Protein AF-A0A848K5C3-F1 (afdb_monomer_lite)

Secondary structure (DSSP, 8-state):
----HHHHHHHHHHHHHHHHHHHHHHHHHHHHHHHHHHHHHHHHHHHHHHHHHHHHHHHHHHTTTS-HHHHHHHHHHHHHHHHHHHHHHHHHHHHHHHHHHHHHHHHHHHHHHHHHHHHHHHHHHHT-

Organism: NCBI:txid2584121

Radius of gyration: 28.32 Å; chains: 1; bounding box: 72×16×78 Å

pLDDT: mean 82.63, std 8.77, range [43.81, 93.62]

Sequence (128 aa):
MTQEPAGRADKISSSLKERVDDLAAKAKDLTETVASRGDDISETVRQLIDDLAEKAKELIESLGEHGDDISETVRQRIEDLSASTKDLTDSVKDRTDSASATLRQRLDDLTASSKKLAESVKGRIADR

Structure (mmCIF, N/CA/C/O backbone):
data_AF-A0A848K5C3-F1
#
_entry.id   AF-A0A848K5C3-F1
#
loop_
_atom_site.group_PDB
_atom_site.id
_atom_site.type_symbol
_atom_site.label_atom_id
_atom_site.label_alt_id
_atom_site.label_comp_id
_atom_site.label_asym_id
_atom_site.label_entity_id
_atom_site.label_seq_id
_atom_site.pdbx_PDB_ins_code
_atom_site.Cartn_x
_atom_site.Cartn_y
_atom_site.Cartn_z
_atom_site.occupancy
_atom_site.B_iso_or_equiv
_atom_site.auth_seq_id
_atom_site.auth_comp_id
_atom_site.auth_asym_id
_atom_site.auth_atom_id
_atom_site.pdbx_PDB_model_num
ATOM 1 N N . MET A 1 1 ? 46.640 5.579 -32.672 1.00 43.81 1 MET A N 1
ATOM 2 C CA . MET A 1 1 ? 45.670 4.501 -32.382 1.00 43.81 1 MET A CA 1
ATOM 3 C C . MET A 1 1 ? 44.301 5.131 -32.168 1.00 43.81 1 MET A C 1
ATOM 5 O O . MET A 1 1 ? 43.957 5.503 -31.055 1.00 43.81 1 MET A O 1
ATOM 9 N N . THR A 1 2 ? 43.561 5.360 -33.247 1.00 49.12 2 THR A N 1
ATOM 10 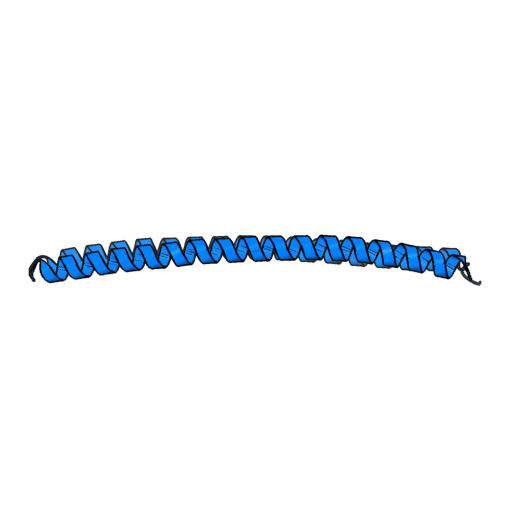C CA . THR A 1 2 ? 42.184 5.865 -33.207 1.00 49.12 2 THR A CA 1
ATOM 11 C C . THR A 1 2 ? 41.266 4.679 -32.935 1.00 49.12 2 THR A C 1
ATOM 13 O O . THR A 1 2 ? 41.207 3.771 -33.757 1.00 49.12 2 THR A O 1
ATOM 16 N N . GLN A 1 3 ? 40.603 4.631 -31.774 1.00 56.38 3 GLN A N 1
ATOM 17 C CA . GLN A 1 3 ? 39.496 3.686 -31.593 1.00 56.38 3 GLN A CA 1
ATOM 18 C C . GLN A 1 3 ? 38.454 4.000 -32.670 1.00 56.38 3 GLN A C 1
ATOM 20 O O . GLN A 1 3 ? 37.991 5.138 -32.757 1.00 56.38 3 GLN A O 1
ATOM 25 N N . GLU A 1 4 ? 38.160 3.007 -33.505 1.00 71.31 4 GLU A N 1
ATOM 26 C CA . GLU A 1 4 ? 37.152 3.067 -34.559 1.00 71.31 4 GLU A CA 1
ATOM 27 C C . GLU A 1 4 ? 35.816 3.572 -33.972 1.00 71.31 4 GLU A C 1
ATOM 29 O O . GLU A 1 4 ? 35.447 3.143 -32.870 1.00 71.31 4 GLU A O 1
ATOM 34 N N . PRO A 1 5 ? 35.088 4.481 -34.646 1.00 67.38 5 PRO A N 1
ATOM 35 C CA . PRO A 1 5 ? 33.824 5.037 -34.149 1.00 67.38 5 PRO A CA 1
ATOM 36 C C . PRO A 1 5 ? 32.809 3.960 -33.724 1.00 67.38 5 PRO A C 1
ATOM 38 O O . PRO A 1 5 ? 32.119 4.146 -32.718 1.00 67.38 5 PRO A O 1
ATOM 41 N N . ALA A 1 6 ? 32.810 2.796 -34.385 1.00 69.00 6 ALA A N 1
ATOM 42 C CA . ALA A 1 6 ? 32.012 1.626 -34.015 1.00 69.00 6 ALA A CA 1
ATOM 43 C C . ALA A 1 6 ? 32.281 1.140 -32.573 1.00 69.00 6 ALA A C 1
ATOM 45 O O . ALA A 1 6 ? 31.359 1.056 -31.764 1.00 69.00 6 ALA A O 1
ATOM 46 N N . GLY A 1 7 ? 33.548 0.948 -32.187 1.00 78.56 7 GLY A N 1
ATOM 47 C CA . GLY A 1 7 ? 33.903 0.460 -30.846 1.00 78.56 7 GLY A CA 1
ATOM 48 C C . GLY A 1 7 ? 33.562 1.440 -29.715 1.00 78.56 7 GLY A C 1
ATOM 49 O O . GLY A 1 7 ? 33.382 1.041 -28.561 1.00 78.56 7 GLY A O 1
ATOM 50 N N . ARG A 1 8 ? 33.437 2.736 -30.030 1.00 82.06 8 ARG A N 1
ATOM 51 C CA . ARG A 1 8 ? 32.990 3.756 -29.071 1.00 82.06 8 ARG A CA 1
ATOM 52 C C . ARG A 1 8 ? 31.470 3.741 -28.894 1.00 82.06 8 ARG A C 1
ATOM 54 O O . ARG A 1 8 ? 31.007 3.940 -27.772 1.00 82.06 8 ARG A O 1
ATOM 61 N N . ALA A 1 9 ? 30.713 3.473 -29.960 1.00 80.50 9 ALA A N 1
ATOM 62 C CA . ALA A 1 9 ? 29.262 3.298 -29.896 1.00 80.50 9 ALA A CA 1
ATOM 63 C C . ALA A 1 9 ? 28.878 2.081 -29.047 1.00 80.50 9 ALA A C 1
ATOM 65 O O . ALA A 1 9 ? 28.038 2.204 -28.155 1.00 80.50 9 ALA A O 1
ATOM 66 N N . ASP A 1 10 ? 29.546 0.946 -29.262 1.00 82.38 10 ASP A N 1
ATOM 67 C CA . ASP A 1 10 ? 29.284 -0.282 -28.506 1.00 82.38 10 ASP A CA 1
ATOM 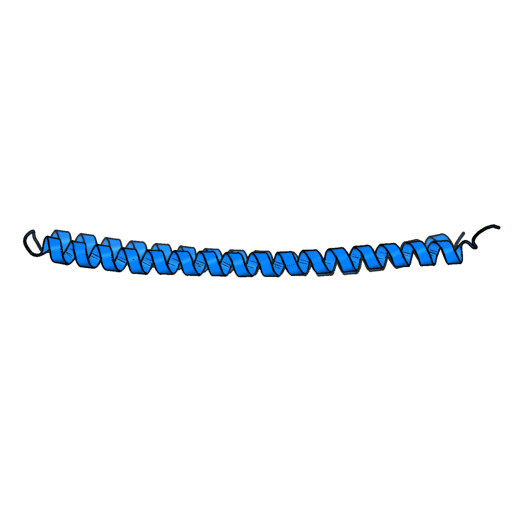68 C C . ASP A 1 10 ? 29.557 -0.100 -27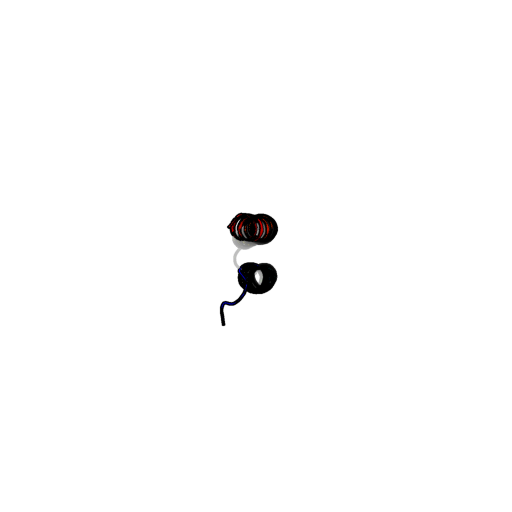.010 1.00 82.38 10 ASP A C 1
ATOM 70 O O . ASP A 1 10 ? 28.740 -0.497 -26.178 1.00 82.38 10 ASP A O 1
ATOM 74 N N . LYS A 1 11 ? 30.645 0.594 -26.644 1.00 86.69 11 LYS A N 1
ATOM 75 C CA . LYS A 1 11 ? 30.928 0.930 -25.238 1.00 86.69 11 LYS A CA 1
ATOM 76 C C . LYS A 1 11 ? 29.845 1.802 -24.609 1.00 86.69 11 LYS A C 1
ATOM 78 O O . LYS A 1 11 ? 29.409 1.511 -23.501 1.00 86.69 11 LYS A O 1
ATOM 83 N N . ILE A 1 12 ? 29.396 2.856 -25.295 1.00 85.38 12 ILE A N 1
ATOM 84 C CA . ILE A 1 12 ? 28.347 3.740 -24.760 1.00 85.38 12 ILE A CA 1
ATOM 85 C C . ILE A 1 12 ? 27.027 2.975 -24.615 1.00 85.38 12 ILE A C 1
ATOM 87 O O . ILE A 1 12 ? 26.367 3.094 -23.585 1.00 85.38 12 ILE A O 1
ATOM 91 N N . SER A 1 13 ? 26.662 2.162 -25.609 1.00 82.81 13 SER A N 1
ATOM 92 C CA . SER A 1 13 ? 25.456 1.333 -25.560 1.00 82.81 13 SER A CA 1
ATOM 93 C C . SER A 1 13 ? 25.512 0.316 -24.418 1.00 82.81 13 SER A C 1
ATOM 95 O O . SER A 1 13 ? 24.525 0.136 -23.710 1.00 82.81 13 SER A O 1
ATOM 97 N N . SER A 1 14 ? 26.666 -0.324 -24.218 1.00 86.56 14 SER A N 1
ATOM 98 C CA . SER A 1 14 ? 26.912 -1.254 -23.114 1.00 86.56 14 SER A CA 1
ATOM 99 C C . SER A 1 14 ? 26.728 -0.574 -21.761 1.00 86.56 14 SER A C 1
ATOM 101 O O . SER A 1 14 ? 25.955 -1.052 -20.938 1.00 86.56 14 SER A O 1
ATOM 103 N N . SER A 1 15 ? 27.392 0.563 -21.536 1.00 88.31 15 SER A N 1
ATOM 104 C CA . SER A 1 15 ? 27.291 1.286 -20.264 1.00 88.31 15 SER A CA 1
ATOM 105 C C . SER A 1 15 ? 25.896 1.863 -20.018 1.00 88.31 15 SER A C 1
ATOM 107 O O . SER A 1 15 ? 25.466 1.960 -18.871 1.00 88.31 15 SER A O 1
ATOM 109 N N . LEU A 1 16 ? 25.175 2.263 -21.072 1.00 86.62 16 LEU A N 1
ATOM 110 C CA . LEU A 1 16 ? 23.785 2.697 -20.943 1.00 86.62 16 LEU A CA 1
ATOM 111 C C . LEU A 1 16 ? 22.891 1.528 -20.526 1.00 86.62 16 LEU A C 1
ATOM 113 O O . LEU A 1 16 ? 22.077 1.694 -19.626 1.00 86.62 16 LEU A O 1
ATOM 117 N N . LYS A 1 17 ? 23.065 0.356 -21.144 1.00 84.94 17 LYS A N 1
ATOM 118 C CA . LYS A 1 17 ? 22.313 -0.849 -20.794 1.00 84.94 17 LYS A CA 1
ATOM 119 C C . LYS A 1 17 ? 22.549 -1.262 -19.339 1.00 84.94 17 LYS A C 1
ATOM 121 O O . LYS A 1 17 ? 21.584 -1.432 -18.610 1.00 84.94 17 LYS A O 1
ATOM 126 N N . GLU A 1 18 ? 23.804 -1.311 -18.904 1.00 90.94 18 GLU A N 1
ATOM 127 C CA . GLU A 1 18 ? 24.170 -1.637 -17.519 1.00 90.94 18 GLU A CA 1
ATOM 128 C C . GLU A 1 18 ? 23.505 -0.687 -16.511 1.00 90.94 18 GLU A C 1
ATOM 130 O O . GLU A 1 18 ? 22.868 -1.122 -15.558 1.00 90.94 18 GLU A O 1
ATOM 135 N N . ARG A 1 19 ? 23.545 0.627 -16.770 1.00 87.81 19 ARG A N 1
ATOM 136 C CA . ARG A 1 19 ? 22.883 1.623 -15.911 1.00 87.81 19 ARG A CA 1
ATOM 137 C C . ARG A 1 19 ? 21.364 1.466 -15.853 1.00 87.81 19 ARG A C 1
ATOM 139 O O . ARG A 1 19 ? 20.756 1.831 -14.849 1.00 87.81 19 ARG A O 1
ATOM 146 N N . VAL A 1 20 ? 20.750 1.000 -16.935 1.00 84.94 20 VAL A N 1
ATOM 147 C CA . VAL A 1 20 ? 19.305 0.752 -17.005 1.00 84.94 20 VAL A CA 1
ATOM 148 C C . VAL A 1 20 ? 18.948 -0.496 -16.223 1.00 84.94 20 VAL A C 1
ATOM 150 O O . VAL A 1 20 ? 17.994 -0.452 -15.454 1.00 84.94 20 VAL A O 1
ATOM 153 N N . ASP A 1 21 ? 19.735 -1.558 -16.369 1.00 87.00 21 ASP A N 1
ATOM 154 C CA . ASP A 1 21 ? 19.560 -2.798 -15.618 1.00 87.00 21 ASP A CA 1
ATOM 155 C C . ASP A 1 21 ? 19.709 -2.529 -14.103 1.00 87.00 21 ASP A C 1
ATOM 157 O O . ASP A 1 21 ? 18.849 -2.929 -13.316 1.00 87.00 21 ASP A O 1
ATOM 161 N N . ASP A 1 22 ? 20.705 -1.731 -13.699 1.00 91.25 22 ASP A N 1
ATOM 162 C CA . ASP A 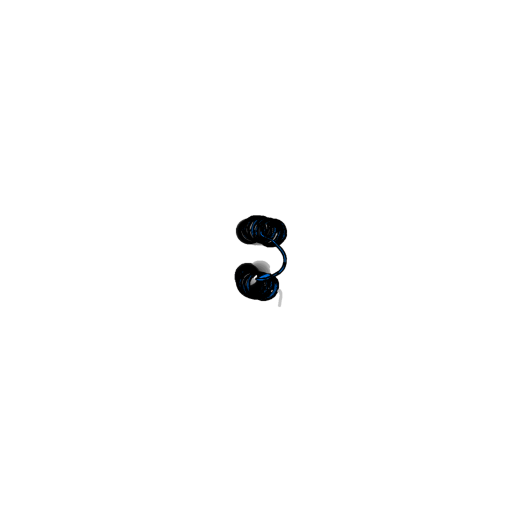1 22 ? 20.888 -1.276 -12.312 1.00 91.25 22 ASP A CA 1
ATOM 163 C C . ASP A 1 22 ? 19.693 -0.471 -11.786 1.00 91.25 22 ASP A C 1
ATOM 165 O O . ASP A 1 22 ? 19.264 -0.626 -10.638 1.00 91.25 22 ASP A O 1
ATOM 169 N N . LEU A 1 23 ? 19.163 0.441 -12.605 1.00 86.00 23 LEU A N 1
ATOM 170 C CA . LEU A 1 23 ? 18.032 1.278 -12.215 1.00 86.00 23 LEU A CA 1
ATOM 171 C C . LEU A 1 23 ? 16.738 0.459 -12.135 1.00 86.00 23 LEU A C 1
ATOM 173 O O . LEU A 1 23 ? 15.934 0.684 -11.229 1.00 86.00 23 LEU A O 1
ATOM 177 N N . ALA A 1 24 ? 16.567 -0.517 -13.029 1.00 85.12 24 ALA A N 1
ATOM 178 C CA . ALA A 1 24 ? 15.453 -1.451 -13.008 1.00 85.12 24 ALA A CA 1
ATOM 179 C C . ALA A 1 24 ? 15.469 -2.314 -11.739 1.00 85.12 24 ALA A C 1
ATOM 181 O O . ALA A 1 24 ? 14.440 -2.440 -11.074 1.00 85.12 24 ALA A O 1
ATOM 182 N N . ALA A 1 25 ? 16.640 -2.832 -11.354 1.00 89.69 25 ALA A N 1
ATOM 183 C CA . ALA A 1 25 ? 16.813 -3.579 -10.110 1.00 89.69 25 ALA A CA 1
ATOM 184 C C . ALA A 1 25 ? 16.441 -2.729 -8.884 1.00 89.69 25 ALA A C 1
ATOM 186 O O . ALA A 1 25 ? 15.584 -3.119 -8.097 1.00 89.69 25 ALA A O 1
ATOM 187 N N . LYS A 1 26 ? 16.982 -1.509 -8.773 1.00 89.50 26 LYS A N 1
ATOM 188 C CA . LYS A 1 26 ? 16.684 -0.607 -7.642 1.00 89.50 26 LYS A CA 1
ATOM 189 C C . LYS A 1 26 ? 15.208 -0.239 -7.526 1.00 89.50 26 LYS A C 1
ATOM 191 O O . LYS A 1 26 ? 14.687 -0.098 -6.424 1.00 89.50 26 LYS A O 1
ATOM 196 N N . ALA A 1 27 ? 14.525 -0.035 -8.647 1.00 83.94 27 ALA A N 1
ATOM 197 C CA . ALA A 1 27 ? 13.107 0.300 -8.627 1.00 83.94 27 ALA A CA 1
ATOM 198 C C . ALA A 1 27 ? 12.218 -0.925 -8.345 1.00 83.94 27 ALA A C 1
ATOM 200 O O . ALA A 1 27 ? 11.150 -0.773 -7.743 1.00 83.94 27 ALA A O 1
ATOM 201 N N . LYS A 1 28 ? 12.667 -2.136 -8.695 1.00 86.62 28 LYS A N 1
ATOM 202 C CA . LYS A 1 28 ? 12.042 -3.373 -8.219 1.00 86.62 28 LYS A CA 1
ATOM 203 C C . LYS A 1 28 ? 12.161 -3.491 -6.696 1.00 86.62 28 LYS A C 1
ATOM 205 O O . LYS A 1 28 ? 11.131 -3.632 -6.042 1.00 86.62 28 LYS A O 1
ATOM 210 N N . ASP A 1 29 ? 13.358 -3.311 -6.140 1.00 93.19 29 ASP A N 1
ATOM 211 C CA . ASP A 1 29 ? 13.587 -3.324 -4.686 1.00 93.19 29 ASP A CA 1
ATOM 212 C C . ASP A 1 29 ? 12.728 -2.272 -3.967 1.00 93.19 29 ASP A C 1
ATOM 214 O O . ASP A 1 29 ? 12.150 -2.528 -2.909 1.00 93.19 29 ASP A O 1
ATOM 218 N N . LEU A 1 30 ? 12.590 -1.078 -4.558 1.00 85.94 30 LEU A N 1
ATOM 219 C CA . LEU A 1 30 ? 11.716 -0.034 -4.025 1.00 85.94 30 LEU A CA 1
ATOM 220 C C . LEU A 1 30 ? 10.243 -0.463 -4.028 1.00 85.94 30 LEU A C 1
ATOM 222 O O . LEU A 1 30 ? 9.531 -0.190 -3.066 1.00 85.94 30 LEU A O 1
ATOM 226 N N . THR A 1 31 ? 9.789 -1.139 -5.086 1.00 84.75 31 THR A N 1
ATOM 227 C CA . THR A 1 31 ? 8.416 -1.661 -5.174 1.00 84.75 31 THR A CA 1
ATOM 228 C C . THR A 1 31 ? 8.157 -2.698 -4.080 1.00 84.75 31 THR A C 1
ATOM 230 O O . THR A 1 31 ? 7.139 -2.625 -3.398 1.00 84.75 31 THR A O 1
ATOM 233 N N . GLU A 1 32 ? 9.095 -3.621 -3.862 1.00 90.88 32 GLU A N 1
ATOM 234 C CA . GLU A 1 32 ? 9.012 -4.627 -2.794 1.00 90.88 32 GLU A CA 1
ATOM 235 C C . GLU A 1 32 ? 9.038 -3.978 -1.402 1.00 90.88 32 GLU A C 1
ATOM 237 O O . GLU A 1 32 ? 8.244 -4.333 -0.533 1.00 90.88 32 GLU A O 1
ATOM 242 N N . THR A 1 33 ? 9.874 -2.954 -1.210 1.00 91.19 33 THR A N 1
ATOM 243 C CA . THR A 1 33 ? 9.942 -2.189 0.046 1.00 91.19 33 THR A CA 1
ATOM 244 C C . THR A 1 33 ? 8.626 -1.472 0.351 1.00 91.19 33 THR A C 1
ATOM 246 O O . THR A 1 33 ? 8.191 -1.442 1.502 1.00 91.19 33 THR A O 1
ATOM 249 N N . VAL A 1 34 ? 7.991 -0.871 -0.660 1.00 86.94 34 VAL A N 1
ATOM 250 C CA . VAL A 1 34 ? 6.691 -0.201 -0.502 1.00 86.94 34 VAL A CA 1
ATOM 251 C C . VAL A 1 34 ? 5.612 -1.208 -0.119 1.00 86.94 34 VAL A C 1
ATOM 253 O O . VAL A 1 34 ? 4.862 -0.938 0.816 1.00 86.94 34 VAL A O 1
ATOM 256 N N . ALA A 1 35 ? 5.573 -2.367 -0.782 1.00 84.00 35 ALA A N 1
ATOM 257 C CA . ALA A 1 35 ? 4.636 -3.436 -0.451 1.00 84.00 35 ALA A CA 1
ATOM 258 C C . ALA A 1 35 ? 4.815 -3.921 0.997 1.00 84.00 35 ALA A C 1
ATOM 260 O O . ALA A 1 35 ? 3.867 -3.866 1.775 1.00 84.00 35 ALA A O 1
ATOM 261 N N . SER A 1 36 ? 6.046 -4.269 1.389 1.00 92.06 36 SER A N 1
ATOM 262 C CA . SER A 1 36 ? 6.359 -4.734 2.748 1.00 92.06 36 SER A CA 1
ATOM 263 C C . SER A 1 36 ? 5.965 -3.715 3.816 1.00 92.06 36 SER A C 1
ATOM 265 O O . SER A 1 36 ? 5.357 -4.075 4.815 1.00 92.06 36 SER A O 1
ATOM 267 N N . ARG A 1 37 ? 6.254 -2.425 3.604 1.00 88.50 37 ARG A N 1
ATOM 268 C CA . ARG A 1 37 ? 5.858 -1.377 4.558 1.00 88.50 37 ARG A CA 1
ATOM 269 C C . ARG A 1 37 ? 4.342 -1.221 4.659 1.00 88.50 37 ARG A C 1
ATOM 271 O O . ARG A 1 37 ? 3.846 -0.893 5.732 1.00 88.50 37 ARG A O 1
ATOM 278 N N . GLY A 1 38 ? 3.615 -1.404 3.558 1.00 84.44 38 GLY A N 1
ATOM 279 C CA . GLY A 1 38 ? 2.151 -1.402 3.567 1.00 84.44 38 GLY A CA 1
ATOM 280 C C . GLY A 1 38 ? 1.580 -2.552 4.398 1.00 84.44 38 GLY A C 1
ATOM 281 O O . GLY A 1 38 ? 0.637 -2.341 5.167 1.00 84.44 38 GLY A O 1
ATOM 282 N N . ASP A 1 39 ? 2.191 -3.733 4.301 1.00 87.12 39 ASP A N 1
ATOM 283 C CA . ASP A 1 39 ? 1.830 -4.902 5.105 1.00 87.12 39 ASP A CA 1
ATOM 284 C C . ASP A 1 39 ? 2.132 -4.677 6.597 1.00 87.12 39 ASP A C 1
ATOM 286 O O . ASP A 1 39 ? 1.236 -4.865 7.421 1.00 87.12 39 ASP A O 1
ATOM 290 N N . ASP A 1 40 ? 3.318 -4.159 6.944 1.00 91.06 40 ASP A N 1
ATOM 291 C CA . ASP A 1 40 ? 3.706 -3.848 8.334 1.00 91.06 40 ASP A CA 1
ATOM 292 C C . ASP A 1 40 ? 2.746 -2.839 8.992 1.00 91.06 40 ASP A C 1
ATOM 294 O O . ASP A 1 40 ? 2.341 -2.985 10.151 1.00 91.06 40 ASP A O 1
ATOM 298 N N . ILE A 1 41 ? 2.356 -1.794 8.248 1.00 86.19 41 ILE A N 1
ATOM 299 C CA . ILE A 1 41 ? 1.378 -0.804 8.718 1.00 86.19 41 ILE A CA 1
ATOM 300 C C . ILE A 1 41 ? 0.025 -1.481 8.943 1.00 86.19 41 ILE A C 1
ATOM 302 O O . ILE A 1 41 ? -0.608 -1.249 9.971 1.00 86.19 41 ILE A O 1
ATOM 306 N N . SER A 1 42 ? -0.412 -2.327 8.009 1.00 83.19 42 SER A N 1
ATOM 307 C CA . SER A 1 42 ? -1.689 -3.040 8.118 1.00 83.19 42 SER A CA 1
ATOM 308 C C . SER A 1 42 ? -1.717 -3.985 9.323 1.00 83.19 42 SER A C 1
ATOM 310 O O . SER A 1 42 ? -2.734 -4.077 10.008 1.00 83.19 42 SER A O 1
ATOM 312 N N . GLU A 1 43 ? -0.612 -4.673 9.611 1.00 88.88 43 GLU A N 1
ATOM 313 C CA . GLU A 1 43 ? -0.482 -5.532 10.790 1.00 88.88 43 GLU A CA 1
ATOM 314 C C . GLU A 1 43 ? -0.497 -4.722 12.091 1.00 88.88 43 GLU A C 1
ATOM 316 O O . GLU A 1 43 ? -1.274 -5.033 12.992 1.00 88.88 43 GLU A O 1
ATOM 321 N N . THR A 1 44 ? 0.280 -3.637 12.159 1.00 87.88 44 THR A N 1
ATOM 322 C CA . THR A 1 44 ? 0.303 -2.736 13.326 1.00 87.88 44 THR A CA 1
ATOM 323 C C . THR A 1 44 ? -1.093 -2.188 13.624 1.00 87.88 44 THR A C 1
ATOM 325 O O . THR A 1 44 ? -1.526 -2.135 14.772 1.00 87.88 44 THR A O 1
ATOM 328 N N . VAL A 1 45 ? -1.829 -1.800 12.580 1.00 82.25 45 VAL A N 1
ATOM 329 C CA . VAL A 1 45 ? -3.195 -1.291 12.709 1.00 82.25 45 VAL A CA 1
ATOM 330 C C . VAL A 1 45 ? -4.145 -2.363 13.256 1.00 82.25 45 VAL A C 1
ATOM 332 O O . VAL A 1 45 ? -4.952 -2.050 14.127 1.00 82.25 45 VAL A O 1
ATOM 335 N N . ARG A 1 46 ? -4.030 -3.624 12.819 1.00 82.81 46 ARG A N 1
ATOM 336 C CA . ARG A 1 46 ? -4.823 -4.737 13.379 1.00 82.81 46 ARG A CA 1
ATOM 337 C C . ARG A 1 46 ? -4.515 -4.983 14.854 1.00 82.81 46 ARG A C 1
ATOM 339 O O . ARG A 1 46 ? -5.448 -5.104 15.635 1.00 82.81 46 ARG A O 1
ATOM 346 N N . GLN A 1 47 ? -3.240 -4.977 15.243 1.00 88.56 47 GLN A N 1
ATOM 347 C CA . GLN A 1 47 ? -2.849 -5.136 16.650 1.00 88.56 47 GLN A CA 1
ATOM 348 C C . GLN A 1 47 ? -3.452 -4.036 17.535 1.00 88.56 47 GLN A C 1
ATOM 350 O O . GLN A 1 47 ? -3.990 -4.321 18.598 1.00 88.56 47 GLN A O 1
ATOM 355 N N . LEU A 1 48 ? -3.452 -2.783 17.065 1.00 81.81 48 LEU A N 1
ATOM 356 C CA . LEU A 1 48 ? -4.087 -1.679 17.791 1.00 81.81 48 LEU A CA 1
ATOM 357 C C . LEU A 1 48 ? -5.608 -1.850 17.938 1.00 81.81 48 LEU A C 1
ATOM 359 O O . LEU A 1 48 ? -6.165 -1.387 18.934 1.00 81.81 48 LEU A O 1
ATOM 363 N N . ILE A 1 49 ? -6.283 -2.487 16.971 1.00 79.38 49 ILE A N 1
ATOM 364 C CA . ILE A 1 49 ? -7.716 -2.816 17.077 1.00 79.38 49 ILE A CA 1
ATOM 365 C C . ILE A 1 49 ? -7.938 -3.841 18.184 1.00 79.38 49 ILE A C 1
ATOM 367 O O . ILE A 1 49 ? -8.819 -3.639 19.018 1.00 79.38 49 ILE A O 1
ATOM 371 N N . ASP A 1 50 ? -7.148 -4.913 18.188 1.00 83.19 50 ASP A N 1
ATOM 372 C CA . ASP A 1 50 ? -7.280 -5.994 19.163 1.00 83.19 50 ASP A CA 1
ATOM 373 C C . ASP A 1 50 ? -7.031 -5.471 20.590 1.00 83.19 50 ASP A C 1
ATOM 375 O O . ASP A 1 50 ? -7.871 -5.663 21.472 1.00 83.19 50 ASP A O 1
ATOM 379 N N . ASP A 1 51 ? -5.964 -4.688 20.789 1.00 85.56 51 ASP A N 1
ATOM 380 C CA . ASP A 1 51 ? -5.644 -4.039 22.070 1.00 85.56 51 ASP A CA 1
ATOM 381 C C . ASP A 1 51 ? -6.767 -3.103 22.545 1.00 85.56 51 ASP A C 1
ATOM 383 O O . ASP A 1 51 ? -7.097 -3.027 23.733 1.00 85.56 51 ASP A O 1
ATOM 387 N N . LEU A 1 52 ? -7.349 -2.332 21.622 1.00 78.75 52 LEU A N 1
ATOM 388 C CA . LEU A 1 52 ? -8.438 -1.415 21.939 1.00 78.75 52 LEU A CA 1
ATOM 389 C C . LEU A 1 52 ? -9.713 -2.175 22.319 1.00 78.75 52 LEU A C 1
ATOM 391 O O . LEU A 1 52 ? -10.407 -1.762 23.251 1.00 78.75 52 LEU A O 1
ATOM 395 N N . ALA A 1 53 ? -10.015 -3.274 21.626 1.00 78.56 53 ALA A N 1
ATOM 396 C CA . ALA A 1 53 ? -11.154 -4.129 21.932 1.00 78.56 53 ALA A CA 1
ATOM 397 C C . ALA A 1 53 ? -11.015 -4.775 23.320 1.00 78.56 53 ALA A C 1
ATOM 399 O O . ALA A 1 53 ? -11.981 -4.768 24.087 1.00 78.56 53 ALA A O 1
ATOM 400 N N . GLU A 1 54 ? -9.819 -5.258 23.682 1.00 85.25 54 GLU A N 1
ATOM 401 C CA . GLU A 1 54 ? -9.540 -5.763 25.033 1.00 85.25 54 GLU A CA 1
ATOM 402 C C . GLU A 1 54 ? -9.725 -4.678 26.093 1.00 85.25 54 GLU A C 1
ATOM 404 O O . GLU A 1 54 ? -10.514 -4.861 27.021 1.00 85.25 54 GLU A O 1
ATOM 409 N N . LYS A 1 55 ? -9.092 -3.510 25.926 1.00 83.25 55 LYS A N 1
ATOM 410 C CA . LYS A 1 55 ? -9.232 -2.394 26.878 1.00 83.25 55 LYS A CA 1
ATOM 411 C C . LYS A 1 55 ? -10.675 -1.959 27.065 1.00 83.25 55 LYS A C 1
ATOM 413 O O . LYS A 1 55 ? -11.081 -1.562 28.155 1.00 83.25 55 LYS A O 1
ATOM 418 N N . ALA A 1 56 ? -11.460 -1.996 25.999 1.00 75.88 56 ALA A N 1
ATOM 419 C CA . ALA A 1 56 ? -12.849 -1.606 26.076 1.00 75.88 56 ALA A CA 1
ATOM 420 C C . ALA A 1 56 ? -13.716 -2.680 26.751 1.00 75.88 56 ALA A C 1
ATOM 422 O O . ALA A 1 56 ? -14.645 -2.334 27.480 1.00 75.88 56 ALA A O 1
ATOM 423 N N . LYS A 1 57 ? -13.379 -3.965 26.595 1.00 79.44 57 LYS A N 1
ATOM 424 C CA . LYS A 1 57 ? -13.979 -5.048 27.381 1.00 79.44 57 LYS A CA 1
ATOM 425 C C . LYS A 1 57 ? -13.664 -4.893 28.872 1.00 79.44 57 LYS A C 1
ATOM 427 O O . LYS A 1 57 ? -14.590 -4.942 29.677 1.00 79.44 57 LYS A O 1
ATOM 432 N N . GLU A 1 58 ? -12.408 -4.627 29.228 1.00 83.62 58 GLU A N 1
ATOM 433 C CA . GLU A 1 58 ? -12.002 -4.342 30.614 1.00 83.62 58 GLU A CA 1
ATOM 434 C C . GLU A 1 58 ? -12.746 -3.127 31.183 1.00 83.62 58 GLU A C 1
ATOM 436 O O . GLU A 1 58 ? -13.198 -3.147 32.327 1.00 83.62 58 GLU A O 1
ATOM 441 N N . LEU A 1 59 ? -12.925 -2.075 30.375 1.00 76.50 59 LEU A N 1
ATOM 442 C CA . LEU A 1 59 ? -13.685 -0.892 30.772 1.00 76.50 59 LEU A CA 1
ATOM 443 C C . LEU A 1 59 ? -15.158 -1.231 31.035 1.00 76.50 59 LEU A C 1
ATOM 445 O O . LEU A 1 59 ? -15.701 -0.791 32.043 1.00 76.50 59 LEU A O 1
ATOM 449 N N . ILE A 1 60 ? -15.801 -2.024 30.171 1.00 74.38 60 ILE A N 1
ATOM 450 C CA . ILE A 1 60 ? -17.189 -2.481 30.364 1.00 74.38 60 ILE A CA 1
ATOM 451 C C . ILE A 1 60 ? -17.311 -3.326 31.639 1.00 74.38 60 ILE A C 1
ATOM 453 O O . ILE A 1 60 ? -18.241 -3.121 32.415 1.00 74.38 60 ILE A O 1
ATOM 457 N N . GLU A 1 61 ? -16.372 -4.242 31.886 1.00 79.75 61 GLU A N 1
ATOM 458 C CA . GLU A 1 61 ? -16.346 -5.063 33.103 1.00 79.75 61 GLU A CA 1
ATOM 459 C C . GLU A 1 61 ? -16.140 -4.205 34.362 1.00 79.75 61 GLU A C 1
ATOM 461 O O . GLU A 1 61 ? -16.872 -4.358 35.339 1.00 79.75 61 GLU A O 1
ATOM 466 N N . SER A 1 62 ? -15.216 -3.237 34.324 1.00 75.44 62 SER A N 1
ATOM 467 C CA . SER A 1 62 ? -14.985 -2.289 35.422 1.00 75.44 62 SER A CA 1
ATOM 468 C C . SER A 1 62 ? -16.168 -1.345 35.657 1.00 75.44 62 SER A C 1
ATOM 470 O O . SER A 1 62 ? -16.329 -0.834 36.765 1.00 75.44 62 SER A O 1
ATOM 472 N N . LEU A 1 63 ? -16.979 -1.087 34.631 1.00 75.19 63 LEU A N 1
ATOM 473 C CA . LEU A 1 63 ? -18.198 -0.287 34.720 1.00 75.19 63 LEU A CA 1
ATOM 474 C C . LEU A 1 63 ? -19.417 -1.095 35.172 1.00 75.19 63 LEU A C 1
ATOM 476 O O . LEU A 1 63 ? -20.489 -0.502 35.289 1.00 75.19 63 LEU A O 1
ATOM 480 N N . GLY A 1 64 ? -19.261 -2.391 35.474 1.00 60.16 64 GLY A N 1
ATOM 481 C CA . GLY A 1 64 ? -20.311 -3.340 35.870 1.00 60.16 64 GLY A CA 1
ATOM 482 C C . GLY A 1 64 ? -21.229 -2.933 37.038 1.00 60.16 64 GLY A C 1
ATOM 483 O O . GLY A 1 64 ? -22.119 -3.697 37.394 1.00 60.16 64 GLY A O 1
ATOM 484 N N . GLU A 1 65 ? -21.066 -1.734 37.605 1.00 56.00 65 GLU A N 1
ATOM 485 C CA . GLU A 1 65 ? -21.890 -1.160 38.674 1.00 56.00 65 GLU A CA 1
ATOM 486 C C . GLU A 1 65 ? -22.539 0.208 38.345 1.00 56.00 65 GLU A C 1
ATOM 488 O O . GLU A 1 65 ? -23.352 0.677 39.135 1.00 56.00 65 GLU A O 1
ATOM 493 N N . HIS A 1 66 ? -22.217 0.882 37.226 1.00 57.44 66 HIS A N 1
ATOM 494 C CA . HIS A 1 66 ? -22.552 2.312 37.018 1.00 57.44 66 HIS A CA 1
ATOM 495 C C . HIS A 1 66 ? -23.514 2.647 35.850 1.00 57.44 66 HIS A C 1
ATOM 497 O O . HIS A 1 66 ? -23.649 3.813 35.485 1.00 57.44 66 HIS A O 1
ATOM 503 N N . GLY A 1 67 ? -24.278 1.677 35.336 1.00 62.09 67 GLY A N 1
ATOM 504 C CA . GLY A 1 67 ? -25.469 1.936 34.507 1.00 62.09 67 GLY A CA 1
ATOM 505 C C . GLY A 1 67 ? -25.316 1.596 33.020 1.00 62.09 67 GLY A C 1
ATOM 506 O O . GLY A 1 67 ? -24.302 1.903 32.389 1.00 62.09 67 GLY A O 1
ATOM 507 N N . ASP A 1 68 ? -26.352 0.956 32.474 1.00 72.94 68 ASP A N 1
ATOM 508 C CA . ASP A 1 68 ? -26.415 0.404 31.113 1.00 72.94 68 ASP A CA 1
ATOM 509 C C . ASP A 1 68 ? -26.024 1.413 30.014 1.00 72.94 68 ASP A C 1
ATOM 511 O O . ASP A 1 68 ? -25.315 1.046 29.074 1.00 72.94 68 ASP A O 1
ATOM 515 N N . ASP A 1 69 ? -26.370 2.694 30.183 1.00 75.50 69 ASP A N 1
ATOM 516 C CA . ASP A 1 69 ? -26.094 3.775 29.223 1.00 75.50 69 ASP A CA 1
ATOM 517 C C . ASP A 1 69 ? -24.590 3.987 28.952 1.00 75.50 69 ASP A C 1
ATOM 519 O O . ASP A 1 69 ? -24.176 4.270 27.820 1.00 75.50 69 ASP A O 1
ATOM 523 N N . ILE A 1 70 ? -23.738 3.844 29.978 1.00 73.94 70 ILE A N 1
ATOM 524 C CA . ILE A 1 70 ? -22.282 3.997 29.811 1.00 73.94 70 ILE A CA 1
ATOM 525 C C . ILE A 1 70 ? -21.733 2.797 29.038 1.00 73.94 70 ILE A C 1
ATOM 527 O O . ILE A 1 70 ? -20.924 2.966 28.124 1.00 73.94 70 ILE A O 1
ATOM 531 N N . SER A 1 71 ? -22.207 1.592 29.359 1.00 75.19 71 SER A N 1
ATOM 532 C CA . SER A 1 71 ? -21.829 0.380 28.630 1.00 75.19 71 SER A CA 1
ATOM 533 C C . SER A 1 71 ? -22.249 0.440 27.160 1.00 75.19 71 SER A C 1
ATOM 535 O O . SER A 1 71 ? -21.477 0.039 26.291 1.00 75.19 71 SER A O 1
ATOM 537 N N . GLU A 1 72 ? -23.439 0.958 26.854 1.00 80.44 72 GLU A N 1
ATOM 538 C CA . GLU A 1 72 ? -23.908 1.137 25.475 1.00 80.44 72 GLU A CA 1
ATOM 539 C C . GLU A 1 72 ? -23.071 2.180 24.718 1.00 80.44 72 GLU A C 1
ATOM 541 O O . GLU A 1 72 ? -22.587 1.908 23.619 1.00 80.44 72 GLU A O 1
ATOM 546 N N . THR A 1 73 ? -22.777 3.324 25.345 1.00 81.31 73 THR A N 1
ATOM 547 C CA . THR A 1 73 ? -21.920 4.367 24.752 1.00 81.31 73 THR A CA 1
ATOM 548 C C . THR A 1 73 ? -20.506 3.859 24.456 1.00 81.31 73 THR A C 1
ATOM 550 O O . THR A 1 73 ? -19.926 4.181 23.415 1.00 81.31 73 THR A O 1
ATOM 553 N N . VAL A 1 74 ? -19.923 3.074 25.369 1.00 78.12 74 VAL A N 1
ATOM 554 C CA . VAL A 1 74 ? -18.597 2.475 25.173 1.00 78.12 74 VAL A CA 1
ATOM 555 C C . VAL A 1 74 ? -18.631 1.480 24.016 1.00 78.12 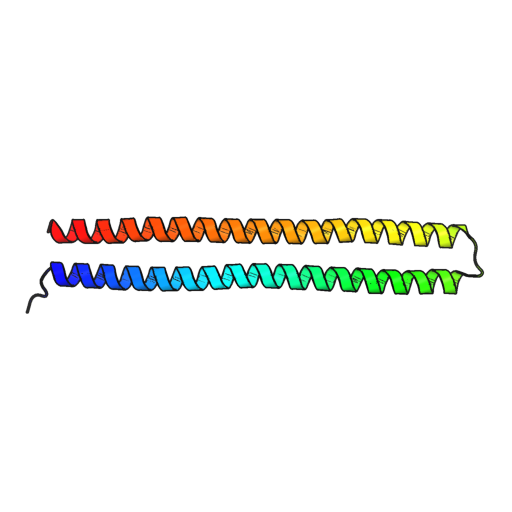74 VAL A C 1
ATOM 557 O O . VAL A 1 74 ? -17.766 1.565 23.148 1.00 78.12 74 VAL A O 1
ATOM 560 N N . ARG A 1 75 ? -19.642 0.604 23.939 1.00 77.62 75 ARG A N 1
ATOM 561 C CA . ARG A 1 75 ? -19.803 -0.327 22.807 1.00 77.62 75 ARG A CA 1
ATOM 562 C C . ARG A 1 75 ? -19.895 0.400 21.470 1.00 77.62 75 ARG A C 1
ATOM 564 O O . ARG A 1 75 ? -19.136 0.065 20.566 1.00 77.62 75 ARG A O 1
ATOM 571 N N . GLN A 1 76 ? -20.719 1.444 21.378 1.00 84.88 76 GLN A N 1
ATOM 572 C CA . GLN A 1 76 ? -20.846 2.240 20.156 1.00 84.88 76 GLN A CA 1
ATOM 573 C C . GLN A 1 76 ? -19.497 2.833 19.723 1.00 84.88 76 GLN A C 1
ATOM 575 O O . GLN A 1 76 ? -19.115 2.748 18.560 1.00 84.88 76 GLN A O 1
ATOM 580 N N . ARG A 1 77 ? -18.719 3.377 20.670 1.00 79.75 77 ARG A N 1
ATOM 581 C CA . ARG A 1 77 ? -17.383 3.916 20.375 1.00 79.75 77 ARG A CA 1
ATOM 582 C C . ARG A 1 77 ? -16.403 2.852 19.885 1.00 79.75 77 ARG A C 1
ATOM 584 O O . ARG A 1 77 ? -15.562 3.170 19.049 1.00 79.75 77 ARG A O 1
ATOM 591 N N . ILE A 1 78 ? -16.477 1.622 20.399 1.00 76.56 78 ILE A N 1
ATOM 592 C CA . ILE A 1 78 ? -15.651 0.505 19.910 1.00 76.56 78 ILE A CA 1
ATOM 593 C C . ILE A 1 78 ? -16.015 0.182 18.463 1.00 76.56 78 ILE A C 1
ATOM 595 O O . ILE A 1 78 ? -15.120 0.028 17.636 1.00 76.56 78 ILE A O 1
ATOM 599 N N . GLU A 1 79 ? -17.308 0.091 18.153 1.00 82.62 79 GLU A N 1
ATOM 600 C CA . GLU A 1 79 ? -17.784 -0.195 16.797 1.00 82.62 79 GLU A CA 1
ATOM 601 C C . GLU A 1 79 ? -17.341 0.893 15.810 1.00 82.62 79 GLU A C 1
ATOM 603 O O . GLU A 1 79 ? -16.766 0.576 14.767 1.00 82.62 79 GLU A O 1
ATOM 608 N N . ASP A 1 80 ? -17.496 2.169 16.175 1.00 85.12 80 ASP A N 1
ATOM 609 C CA . ASP A 1 80 ? -17.064 3.307 15.357 1.00 85.12 80 ASP A CA 1
ATOM 610 C C . ASP A 1 80 ? -15.542 3.304 15.122 1.00 85.12 80 ASP A C 1
ATOM 612 O O . ASP A 1 80 ? -15.065 3.575 14.012 1.00 85.12 80 ASP A O 1
ATOM 616 N N . LEU A 1 81 ? -14.757 2.981 16.159 1.00 78.88 81 LEU A N 1
ATOM 617 C CA . LEU A 1 81 ? -13.301 2.861 16.055 1.00 78.88 81 LEU A CA 1
ATOM 618 C C . LEU A 1 81 ? -12.903 1.667 15.183 1.00 78.88 81 LEU A C 1
ATOM 620 O O . LEU A 1 81 ? -12.003 1.800 14.353 1.00 78.88 81 LEU A O 1
ATOM 624 N N . SER A 1 82 ? -13.589 0.530 15.313 1.00 79.00 82 SER A N 1
ATOM 625 C CA . SER A 1 82 ? -13.366 -0.653 14.478 1.00 79.00 82 SER A CA 1
ATOM 626 C C . SER A 1 82 ? -13.635 -0.345 13.001 1.00 79.00 82 SER A C 1
ATOM 628 O O . SER A 1 82 ? -12.786 -0.622 12.151 1.00 79.00 82 SER A O 1
ATOM 630 N N . ALA A 1 83 ? -14.755 0.321 12.700 1.00 85.44 83 ALA A N 1
ATOM 631 C CA . ALA A 1 83 ? -15.106 0.749 11.348 1.00 85.44 83 ALA A CA 1
ATOM 632 C C . ALA A 1 83 ? -14.072 1.729 10.771 1.00 85.44 83 ALA A C 1
ATOM 634 O O . ALA A 1 83 ? -13.506 1.479 9.707 1.00 85.44 83 ALA A O 1
ATOM 635 N N . SER A 1 84 ? -13.736 2.786 11.518 1.00 84.00 84 SER A N 1
ATOM 636 C CA . SER A 1 84 ? -12.732 3.778 11.100 1.00 84.00 84 SER A CA 1
ATOM 637 C C . SER A 1 84 ? -11.370 3.138 10.822 1.00 84.00 84 SER A C 1
ATOM 639 O O . SER A 1 84 ? -10.637 3.548 9.923 1.00 84.00 84 SER A O 1
ATOM 641 N N . THR A 1 85 ? -11.014 2.109 11.590 1.00 77.12 85 THR A N 1
ATOM 642 C CA . THR A 1 85 ? -9.721 1.439 11.457 1.00 77.12 85 THR A CA 1
ATOM 643 C C . THR A 1 85 ? -9.690 0.446 10.296 1.00 77.12 85 THR A C 1
ATOM 645 O O . THR A 1 85 ? -8.669 0.312 9.612 1.00 77.12 85 THR A O 1
ATOM 648 N N . LYS A 1 86 ? -10.821 -0.204 10.011 1.00 84.00 86 LYS A N 1
ATOM 649 C CA . LYS A 1 86 ? -11.005 -0.979 8.785 1.00 84.00 86 LYS A CA 1
ATOM 650 C C . LYS A 1 86 ? -10.833 -0.088 7.552 1.00 84.00 86 LYS A C 1
ATOM 652 O O . LYS A 1 86 ? -10.029 -0.423 6.687 1.00 84.00 86 LYS A O 1
ATOM 657 N N . ASP A 1 87 ? -11.480 1.076 7.532 1.00 88.56 87 ASP A N 1
ATOM 658 C CA . ASP A 1 87 ? -11.365 2.045 6.435 1.00 88.56 87 ASP A CA 1
ATOM 659 C C . ASP A 1 87 ? -9.923 2.543 6.248 1.00 88.56 87 ASP A C 1
ATOM 661 O O . ASP A 1 87 ? -9.443 2.696 5.120 1.00 88.56 87 ASP A O 1
ATOM 665 N N . LEU A 1 88 ? -9.197 2.767 7.351 1.00 83.62 88 LEU A N 1
ATOM 666 C CA . LEU A 1 88 ? -7.775 3.115 7.314 1.00 83.62 88 LEU A CA 1
ATOM 667 C C . LEU A 1 88 ? -6.921 1.983 6.728 1.00 83.62 88 LEU A C 1
ATOM 669 O O . LEU A 1 88 ? -6.045 2.255 5.907 1.00 83.62 88 LEU A O 1
ATOM 673 N N . THR A 1 89 ? -7.182 0.732 7.115 1.00 82.06 89 THR A N 1
ATOM 674 C CA . THR A 1 89 ? -6.474 -0.449 6.593 1.00 82.06 89 THR A CA 1
ATOM 675 C C . THR A 1 89 ? -6.692 -0.597 5.089 1.00 82.06 89 THR A C 1
ATOM 677 O O . THR A 1 89 ? -5.727 -0.709 4.331 1.00 82.06 89 THR A O 1
ATOM 680 N N . ASP A 1 90 ? -7.948 -0.525 4.648 1.00 88.44 90 ASP A N 1
ATOM 681 C CA . ASP A 1 90 ? -8.316 -0.626 3.235 1.00 88.44 90 ASP A CA 1
ATOM 682 C C . ASP A 1 90 ? -7.684 0.534 2.433 1.00 88.44 90 ASP A C 1
ATOM 684 O O . ASP A 1 90 ? -7.066 0.318 1.390 1.00 88.44 90 ASP A O 1
ATOM 688 N N . SER A 1 91 ? -7.676 1.752 2.990 1.00 89.06 91 SER A N 1
ATOM 689 C CA . SER A 1 91 ? -7.010 2.915 2.383 1.00 89.06 91 SER A CA 1
ATOM 690 C C . SER A 1 91 ? -5.490 2.754 2.244 1.00 89.06 91 SER A C 1
ATOM 692 O O . SER A 1 91 ? -4.907 3.192 1.248 1.00 89.06 91 SER A O 1
ATOM 694 N N . VAL A 1 92 ? -4.811 2.178 3.242 1.00 85.06 92 VAL A N 1
ATOM 695 C CA . VAL A 1 92 ? -3.360 1.913 3.181 1.00 85.06 92 VAL A CA 1
ATOM 696 C C . VAL A 1 92 ? -3.059 0.876 2.106 1.00 85.06 92 VAL A C 1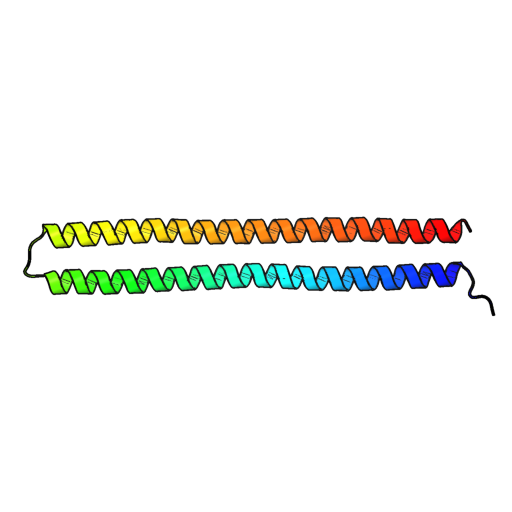
ATOM 698 O O . VAL A 1 92 ? -2.123 1.067 1.322 1.00 85.06 92 VAL A O 1
ATOM 701 N N . LYS A 1 93 ? -3.872 -0.179 2.029 1.00 86.06 93 LYS A N 1
ATOM 702 C CA . LYS A 1 93 ? -3.756 -1.209 1.001 1.00 86.06 93 LYS A CA 1
ATOM 703 C C . LYS A 1 93 ? -3.902 -0.616 -0.402 1.00 86.06 93 LYS A C 1
ATOM 705 O O . LYS A 1 93 ? -2.991 -0.764 -1.215 1.00 86.06 93 LYS A O 1
ATOM 710 N N . ASP A 1 94 ? -4.960 0.152 -0.648 1.00 93.00 94 ASP A N 1
ATOM 711 C CA . ASP A 1 94 ? -5.216 0.779 -1.950 1.00 93.00 94 ASP A CA 1
ATOM 712 C C . ASP A 1 94 ? -4.088 1.725 -2.381 1.00 93.00 94 ASP A C 1
ATOM 714 O O . ASP A 1 94 ? -3.671 1.744 -3.546 1.00 93.00 94 ASP A O 1
ATOM 718 N N . ARG A 1 95 ? -3.548 2.509 -1.438 1.00 89.88 95 ARG A N 1
ATOM 719 C CA . ARG A 1 95 ? -2.408 3.402 -1.699 1.00 89.88 95 ARG A CA 1
ATOM 720 C C . ARG A 1 95 ? -1.139 2.623 -2.024 1.00 89.88 95 ARG A C 1
ATOM 722 O O . ARG A 1 95 ? -0.401 3.033 -2.919 1.00 89.88 95 ARG A O 1
ATOM 729 N N . THR A 1 96 ? -0.894 1.520 -1.326 1.00 86.69 96 THR A N 1
ATOM 730 C CA . THR A 1 96 ? 0.269 0.649 -1.546 1.00 86.69 96 THR A CA 1
ATOM 731 C C . THR A 1 96 ? 0.194 -0.026 -2.913 1.00 86.69 96 THR A C 1
ATOM 733 O O . THR A 1 96 ? 1.167 0.006 -3.675 1.00 86.69 96 THR A O 1
ATOM 736 N N . ASP A 1 97 ? -0.977 -0.551 -3.272 1.00 89.75 97 ASP A N 1
ATOM 737 C CA . ASP A 1 97 ? -1.227 -1.182 -4.568 1.00 89.75 97 ASP A CA 1
ATOM 738 C C . ASP A 1 97 ? -1.092 -0.153 -5.709 1.00 89.75 97 ASP A C 1
ATOM 740 O O . ASP A 1 97 ? -0.386 -0.392 -6.695 1.00 89.75 97 ASP A O 1
ATOM 744 N N . SER A 1 98 ? -1.653 1.050 -5.534 1.00 93.62 98 SER A N 1
ATOM 745 C CA . SER A 1 98 ? -1.537 2.158 -6.496 1.00 93.62 98 SER A CA 1
ATOM 746 C C . SER A 1 98 ? -0.094 2.647 -6.675 1.00 93.62 98 SER A C 1
ATOM 748 O O . SER A 1 98 ? 0.357 2.890 -7.802 1.00 93.62 98 SER A O 1
ATOM 750 N N . ALA A 1 99 ? 0.658 2.786 -5.579 1.00 88.00 99 ALA A N 1
ATOM 751 C CA . ALA A 1 99 ? 2.064 3.177 -5.615 1.00 88.00 99 ALA A CA 1
ATOM 752 C C . ALA A 1 99 ? 2.916 2.120 -6.333 1.00 88.00 99 ALA A C 1
ATOM 754 O O . ALA A 1 99 ? 3.726 2.462 -7.197 1.00 88.00 99 ALA A O 1
ATOM 755 N N . SER A 1 100 ? 2.677 0.841 -6.041 1.00 86.19 100 SER A N 1
ATOM 756 C CA . SER A 1 100 ? 3.360 -0.286 -6.682 1.00 86.19 100 SER A CA 1
ATOM 757 C C . SER A 1 100 ? 3.070 -0.354 -8.182 1.00 86.19 100 SER A C 1
ATOM 759 O O . SER A 1 100 ? 3.988 -0.520 -8.986 1.00 86.19 100 SER A O 1
ATOM 761 N N . ALA A 1 101 ? 1.811 -0.165 -8.587 1.00 92.31 101 ALA A N 1
ATOM 762 C CA . ALA A 1 101 ? 1.428 -0.104 -9.996 1.00 92.31 101 ALA A CA 1
ATOM 763 C C . ALA A 1 101 ? 2.110 1.067 -10.723 1.00 92.31 101 ALA A C 1
ATOM 765 O O . ALA A 1 101 ? 2.669 0.890 -11.806 1.00 92.31 101 ALA A O 1
ATOM 766 N N . THR A 1 102 ? 2.144 2.244 -10.094 1.00 93.50 102 THR A N 1
ATOM 767 C CA . THR A 1 102 ? 2.806 3.433 -10.650 1.00 93.50 102 THR A CA 1
ATOM 768 C C . THR A 1 102 ? 4.312 3.219 -10.824 1.00 93.50 102 THR A C 1
ATOM 770 O O . THR A 1 102 ? 4.878 3.620 -11.842 1.00 93.50 102 THR A O 1
ATOM 773 N N . LEU A 1 103 ? 4.978 2.584 -9.854 1.00 89.00 103 LEU A N 1
ATOM 774 C CA . LEU A 1 103 ? 6.405 2.260 -9.947 1.00 89.00 103 LEU A CA 1
ATOM 775 C C . LEU A 1 103 ? 6.692 1.292 -11.099 1.00 89.00 103 LEU A C 1
ATOM 777 O O . LEU A 1 103 ? 7.618 1.538 -11.872 1.00 89.00 103 LEU A O 1
ATOM 781 N N . ARG A 1 104 ? 5.868 0.250 -11.266 1.00 87.75 104 ARG A N 1
ATOM 782 C CA . ARG A 1 104 ? 5.971 -0.696 -12.392 1.00 87.75 104 ARG A CA 1
ATOM 783 C C . ARG A 1 104 ? 5.787 -0.012 -13.745 1.00 87.75 104 ARG A C 1
ATOM 785 O O . ARG A 1 104 ? 6.607 -0.204 -14.633 1.00 87.75 104 ARG A O 1
ATOM 792 N N . GLN A 1 105 ? 4.787 0.855 -13.884 1.00 93.62 105 GLN A N 1
ATOM 793 C CA . GLN A 1 105 ? 4.593 1.600 -15.129 1.00 93.62 105 GLN A CA 1
ATOM 794 C C . GLN A 1 105 ? 5.810 2.480 -15.459 1.00 93.62 105 GLN A C 1
ATOM 796 O O . GLN A 1 105 ? 6.303 2.479 -16.585 1.00 93.62 105 GLN A O 1
ATOM 801 N N . ARG A 1 106 ? 6.346 3.203 -14.467 1.00 89.06 106 ARG A N 1
ATOM 802 C CA . ARG A 1 106 ? 7.542 4.042 -14.657 1.00 89.06 106 ARG A CA 1
ATOM 803 C C . ARG A 1 106 ? 8.779 3.224 -15.028 1.00 89.06 106 ARG A C 1
ATOM 805 O O . ARG A 1 106 ? 9.616 3.708 -15.787 1.00 89.06 106 ARG A O 1
ATOM 812 N N . LEU A 1 107 ? 8.901 2.010 -14.496 1.00 87.00 107 LEU A N 1
ATOM 813 C CA . LEU A 1 107 ? 9.952 1.055 -14.846 1.00 87.00 107 LEU A CA 1
ATOM 814 C C . LEU A 1 107 ? 9.879 0.635 -16.316 1.00 87.00 107 LEU A C 1
ATOM 816 O O . LEU A 1 107 ? 10.899 0.649 -17.014 1.00 87.00 107 LEU A O 1
ATOM 820 N N . ASP A 1 108 ? 8.680 0.315 -16.795 1.00 88.50 108 ASP A N 1
ATOM 821 C CA . ASP A 1 108 ? 8.450 -0.063 -18.188 1.00 88.50 108 ASP A CA 1
ATOM 822 C C . ASP A 1 108 ? 8.769 1.108 -19.133 1.00 88.50 108 ASP A C 1
ATOM 824 O O . ASP A 1 108 ? 9.517 0.949 -20.106 1.00 88.50 108 ASP A O 1
ATOM 828 N N . ASP A 1 109 ? 8.298 2.314 -18.800 1.00 91.88 109 ASP A N 1
ATOM 829 C CA . ASP A 1 109 ? 8.550 3.539 -19.568 1.00 91.88 109 ASP A CA 1
ATOM 830 C C . ASP A 1 109 ? 10.043 3.887 -19.639 1.00 91.88 109 ASP A C 1
ATOM 832 O O . ASP A 1 109 ? 10.571 4.250 -20.700 1.00 91.88 109 ASP A O 1
ATOM 836 N N . LEU A 1 110 ? 10.749 3.758 -18.513 1.00 87.12 110 LEU A N 1
ATOM 837 C CA . LEU A 1 110 ? 12.188 3.977 -18.425 1.00 87.12 110 LEU A CA 1
ATOM 838 C C . LEU A 1 110 ? 12.956 2.968 -19.287 1.00 87.12 110 LEU A C 1
ATOM 840 O O . LEU A 1 110 ? 13.865 3.356 -20.029 1.00 87.12 110 LEU A O 1
ATOM 844 N N . THR A 1 111 ? 12.579 1.692 -19.223 1.00 86.06 111 THR A N 1
ATOM 845 C CA . THR A 1 111 ? 13.186 0.618 -20.020 1.00 86.06 111 THR A CA 1
ATOM 846 C C . THR A 1 111 ? 13.002 0.884 -21.514 1.00 86.06 111 THR A C 1
ATOM 848 O O . THR A 1 111 ? 13.964 0.853 -22.290 1.00 86.06 111 THR A O 1
ATOM 851 N N . ALA A 1 112 ? 11.780 1.229 -21.927 1.00 90.06 112 ALA A N 1
ATOM 852 C CA . ALA A 1 112 ? 11.459 1.540 -23.315 1.00 90.06 112 ALA A CA 1
ATOM 853 C C . ALA A 1 112 ? 12.218 2.778 -23.824 1.00 90.06 112 ALA A C 1
ATOM 855 O O . ALA A 1 112 ? 12.801 2.755 -24.915 1.00 90.06 112 ALA A O 1
ATOM 856 N N . SER A 1 113 ? 12.250 3.848 -23.027 1.00 89.69 113 SER A N 1
ATOM 857 C CA . SER A 1 113 ? 12.945 5.096 -23.369 1.00 89.69 113 SER A CA 1
ATOM 858 C C . SER A 1 113 ? 14.451 4.886 -23.498 1.00 89.69 113 SER A C 1
ATOM 860 O O . SER A 1 113 ? 15.079 5.396 -24.427 1.00 89.69 113 SER A O 1
ATOM 862 N N . SER A 1 114 ? 15.029 4.071 -22.620 1.00 85.25 114 SER A N 1
ATOM 863 C CA . SER A 1 114 ? 16.462 3.792 -22.637 1.00 85.25 114 SER A CA 1
ATOM 864 C C . SER A 1 114 ? 16.876 2.922 -23.820 1.00 85.25 114 SER A C 1
ATOM 866 O O . SER A 1 114 ? 17.903 3.187 -24.444 1.00 85.25 114 SER A O 1
ATOM 868 N N . LYS A 1 115 ? 16.044 1.946 -24.209 1.00 86.75 115 LYS A N 1
ATOM 869 C CA . LYS A 1 115 ? 16.248 1.177 -25.445 1.00 86.75 115 LYS A CA 1
ATOM 870 C C . LYS A 1 115 ? 16.247 2.088 -26.676 1.00 86.75 115 LYS A C 1
ATOM 872 O O . LYS A 1 115 ? 17.141 1.987 -27.511 1.00 86.75 115 LYS A O 1
ATOM 877 N N . LYS A 1 116 ? 15.292 3.022 -26.767 1.00 89.88 116 LYS A N 1
ATOM 878 C CA . LYS A 1 116 ? 15.250 4.019 -27.855 1.00 89.88 116 LYS A CA 1
ATOM 879 C C . LYS A 1 116 ? 16.492 4.910 -27.874 1.00 89.88 116 LYS A C 1
ATOM 881 O O . LYS A 1 116 ? 17.008 5.214 -28.951 1.00 89.88 116 LYS A O 1
ATOM 886 N N . LEU A 1 117 ? 16.977 5.323 -26.702 1.00 87.62 117 LEU A N 1
ATOM 887 C CA . LEU A 1 117 ? 18.193 6.123 -26.588 1.00 87.62 117 LEU A CA 1
ATOM 888 C C . LEU A 1 117 ? 19.426 5.345 -27.068 1.00 87.62 117 LEU A C 1
ATOM 890 O O . LEU A 1 117 ? 20.212 5.896 -27.835 1.00 87.62 117 LEU A O 1
ATOM 894 N N . ALA A 1 118 ? 19.570 4.074 -26.679 1.00 85.12 118 ALA A N 1
ATOM 895 C CA . ALA A 1 118 ? 20.670 3.215 -27.120 1.00 85.12 118 ALA A CA 1
ATOM 896 C C . ALA A 1 118 ? 20.709 3.075 -28.652 1.00 85.12 118 ALA A C 1
ATOM 898 O O . ALA A 1 118 ? 21.745 3.325 -29.270 1.00 85.12 118 ALA A O 1
ATOM 899 N N . GLU A 1 119 ? 19.562 2.779 -29.269 1.00 87.38 119 GLU A N 1
ATOM 900 C CA . GLU A 1 119 ? 19.426 2.688 -30.729 1.00 87.38 119 GLU A CA 1
ATOM 901 C C . GLU A 1 119 ? 19.752 4.025 -31.417 1.00 87.38 119 GLU A C 1
ATOM 903 O O . GLU A 1 119 ? 20.490 4.064 -32.402 1.00 87.38 119 GLU A O 1
ATOM 908 N N . SER A 1 120 ? 19.274 5.145 -30.861 1.00 88.38 120 SER A N 1
ATOM 909 C CA . SER A 1 120 ? 19.534 6.486 -31.406 1.00 88.38 120 SER A CA 1
ATOM 910 C C . SER A 1 120 ? 21.016 6.862 -31.343 1.00 88.38 120 SER A C 1
ATOM 912 O O . SER A 1 120 ? 21.554 7.444 -32.285 1.00 88.38 120 SER A O 1
ATOM 914 N N . VAL A 1 121 ? 21.694 6.536 -30.238 1.00 86.31 121 VAL A N 1
ATOM 915 C CA . VAL A 1 121 ? 23.137 6.762 -30.084 1.00 86.31 121 VAL A CA 1
ATOM 916 C C . VAL A 1 121 ? 23.916 5.919 -31.090 1.00 86.31 121 VAL A C 1
ATOM 918 O O . VAL A 1 121 ? 24.810 6.448 -31.749 1.00 86.31 121 VAL A O 1
ATOM 921 N N . LYS A 1 122 ? 23.549 4.644 -31.258 1.00 84.25 122 LYS A N 1
ATOM 922 C CA . LYS A 1 122 ? 24.177 3.750 -32.235 1.00 84.25 122 LYS A CA 1
ATOM 923 C C . LYS A 1 122 ? 24.023 4.278 -33.664 1.00 84.25 122 LYS A C 1
ATOM 925 O O . LYS A 1 122 ? 25.021 4.385 -34.372 1.00 84.25 122 LYS A O 1
ATOM 930 N N . GLY A 1 123 ? 22.813 4.687 -34.055 1.00 86.44 123 GLY A N 1
ATOM 931 C CA . GLY A 1 123 ? 22.542 5.256 -35.379 1.00 86.44 123 GLY A CA 1
ATOM 932 C C . GLY A 1 123 ? 23.344 6.530 -35.657 1.00 86.44 123 GLY A C 1
ATOM 933 O O . GLY A 1 123 ? 24.006 6.632 -36.682 1.00 86.44 123 GLY A O 1
ATOM 934 N N . ARG A 1 124 ? 23.377 7.477 -34.708 1.00 85.31 124 ARG A N 1
ATOM 935 C CA . ARG A 1 124 ? 24.111 8.748 -34.871 1.00 85.31 124 ARG A CA 1
ATOM 936 C C . ARG A 1 124 ? 25.628 8.597 -34.961 1.00 85.31 124 ARG A C 1
ATOM 938 O O . ARG A 1 124 ? 26.281 9.492 -35.491 1.00 85.31 124 ARG A O 1
ATOM 945 N N . ILE A 1 125 ? 26.193 7.548 -34.365 1.00 81.00 125 ILE A N 1
ATOM 946 C CA . ILE A 1 125 ? 27.633 7.277 -34.447 1.00 81.00 125 ILE A CA 1
ATOM 947 C C . ILE A 1 125 ? 27.965 6.509 -35.729 1.00 81.00 125 ILE A C 1
ATOM 949 O O . ILE A 1 125 ? 29.023 6.751 -36.286 1.00 81.00 125 ILE A O 1
ATOM 953 N N . ALA A 1 126 ? 27.075 5.637 -36.211 1.00 78.50 126 ALA A N 1
ATOM 954 C CA . ALA A 1 126 ? 27.257 4.932 -37.481 1.00 78.50 126 ALA A CA 1
ATOM 955 C C . ALA A 1 126 ? 27.150 5.852 -38.716 1.00 78.50 126 ALA A C 1
ATOM 957 O O . ALA A 1 126 ? 27.738 5.548 -39.746 1.00 78.50 126 ALA A O 1
ATOM 958 N N . ASP A 1 127 ? 26.407 6.959 -38.609 1.00 77.38 127 ASP A N 1
ATOM 959 C CA . ASP A 1 127 ? 26.255 7.982 -39.661 1.00 77.38 127 ASP A CA 1
ATOM 960 C C . ASP A 1 127 ? 27.467 8.946 -39.749 1.00 77.38 127 ASP A C 1
ATOM 962 O O . ASP A 1 127 ? 27.597 9.714 -40.698 1.00 77.38 127 ASP A O 1
ATOM 966 N N . ARG A 1 128 ? 28.373 8.924 -38.759 1.00 63.62 128 ARG A N 1
ATOM 967 C CA . ARG A 1 128 ? 29.580 9.771 -38.700 1.00 63.62 128 ARG A CA 1
ATOM 968 C C . ARG A 1 128 ? 30.841 9.032 -39.117 1.00 63.62 128 ARG A C 1
ATOM 970 O O . ARG A 1 128 ? 31.679 9.699 -39.761 1.00 63.62 128 ARG A O 1
#

Foldseek 3Di:
DDDQLQVVLVVVLVVLVVVLVVVLVVLVVVLVVLLVVLVVVLVVLVVVLVVLVVVLVVVLVVCVPPDPVVNVVSVVVNVVSVVVSVVVNVVSVVVSVVVSVVSVVVSVVSVVVSVVVSVVSSVVSVVD